Protein AF-A0A496UXY5-F1 (afdb_monomer_lite)

Secondary structure (DSSP, 8-state):
------------------------SSS--EEEEEEETTEEEEEESS-EEEEETTEEEEEHHHHHHHHHIIIIISS-----S-EEEEEEEEEEEEETTEEEEEEEEEEEETTEEEEEEEEEEEE-

Radius of gyration: 25.37 Å; chains: 1; bounding box: 60×60×67 Å

Foldseek 3Di:
DDDDDDDDDDDDDDDPPPDPPPPPPDDDQWPDWDDALQWTWTDGPQWIWIDHPNHTPDIPNVVVVVVCCVPPVPDPPPPPWDKDKDKDKDFDDDHNQKTWIKIWMWIDTVPDIDIDTDTDIDGD

pLDDT: mean 77.56, std 17.61, range [37.97, 96.94]

Sequence (124 aa):
MTYNIKAWISSLAGLCLLGLSHVAPGADKTIWQGESGGLKILWTSEDIIATKGGKVLFSAKALARKDFEVEFLNSESESDSECNYERTFTLLSVVGTIASIKDMSYQYCRGAIRPLVNIQFTTV

Structure (mmCIF, N/CA/C/O backbone):
data_AF-A0A496UXY5-F1
#
_entry.id   AF-A0A496UXY5-F1
#
loop_
_atom_site.group_PDB
_atom_site.id
_atom_site.type_symbol
_atom_site.label_atom_id
_atom_site.label_alt_id
_atom_site.label_comp_id
_atom_site.label_asym_id
_atom_site.label_entity_id
_atom_site.label_seq_id
_atom_site.pdbx_PDB_ins_code
_atom_site.Cartn_x
_atom_site.Cartn_y
_atom_site.Cartn_z
_atom_site.occupancy
_atom_site.B_iso_or_equiv
_atom_site.auth_seq_id
_atom_site.auth_comp_id
_atom_site.auth_asym_id
_atom_site.auth_atom_id
_atom_site.pdbx_PDB_model_num
ATOM 1 N N . MET A 1 1 ? -34.863 -46.033 43.659 1.00 42.59 1 MET A N 1
ATOM 2 C CA . MET A 1 1 ? -33.646 -46.003 42.827 1.00 42.59 1 MET A CA 1
ATOM 3 C C . MET A 1 1 ? -33.878 -46.920 41.636 1.00 42.59 1 MET A C 1
ATOM 5 O O . MET A 1 1 ? -33.706 -48.112 41.805 1.00 42.59 1 MET A O 1
ATOM 9 N N . THR A 1 2 ? -34.366 -46.370 40.516 1.00 37.97 2 THR A N 1
ATOM 10 C CA . THR A 1 2 ? -34.205 -46.837 39.117 1.00 37.97 2 THR A CA 1
ATOM 11 C C . TH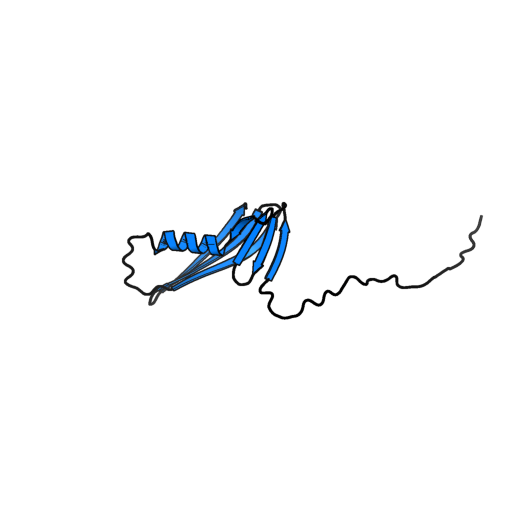R A 1 2 ? -35.024 -45.908 38.211 1.00 37.97 2 THR A C 1
ATOM 13 O O . THR A 1 2 ? -36.137 -45.510 38.545 1.00 37.97 2 THR A O 1
ATOM 16 N N . TYR A 1 3 ? -34.396 -45.457 37.128 1.00 41.56 3 TYR A N 1
ATOM 17 C CA . TYR A 1 3 ? -34.753 -44.275 36.344 1.00 41.56 3 TYR A CA 1
ATOM 18 C C . TYR A 1 3 ? -35.832 -44.559 35.285 1.00 41.56 3 TYR A C 1
ATOM 20 O O . TYR A 1 3 ? -35.695 -45.484 34.491 1.00 41.56 3 TYR A O 1
ATOM 28 N N . ASN A 1 4 ? -36.861 -43.707 35.224 1.00 39.09 4 ASN A N 1
ATOM 29 C CA . ASN A 1 4 ? -37.776 -43.606 34.083 1.00 39.09 4 ASN A CA 1
ATOM 30 C C . ASN A 1 4 ? -37.128 -42.721 33.007 1.00 39.09 4 ASN A C 1
ATOM 32 O O . ASN A 1 4 ? -37.050 -41.504 33.169 1.00 39.09 4 ASN A O 1
ATOM 36 N N . ILE A 1 5 ? -36.664 -43.320 31.909 1.00 52.12 5 ILE A N 1
ATOM 37 C CA . ILE A 1 5 ? -36.155 -42.587 30.743 1.00 52.12 5 ILE A CA 1
ATOM 38 C C . ILE A 1 5 ? -37.362 -42.198 29.884 1.00 52.12 5 ILE A C 1
ATOM 40 O O . ILE A 1 5 ? -37.813 -42.956 29.028 1.00 52.12 5 ILE A O 1
ATOM 44 N N . LYS A 1 6 ? -37.921 -41.011 30.138 1.00 42.66 6 LYS A N 1
ATOM 45 C CA . LYS A 1 6 ? -38.868 -40.372 29.218 1.00 42.66 6 LYS A CA 1
ATOM 46 C C . LYS A 1 6 ? -38.066 -39.640 28.147 1.00 42.66 6 LYS A C 1
ATOM 48 O O . LYS A 1 6 ? -37.496 -38.583 28.400 1.00 42.66 6 LYS A O 1
ATOM 53 N N . ALA A 1 7 ? -38.017 -40.231 26.958 1.00 54.38 7 ALA A N 1
ATOM 54 C CA . ALA A 1 7 ? -37.547 -39.569 25.754 1.00 54.38 7 ALA A CA 1
ATOM 55 C C . ALA A 1 7 ? -38.466 -38.378 25.442 1.00 54.38 7 ALA A C 1
ATOM 57 O O . ALA A 1 7 ? -39.667 -38.547 25.226 1.00 54.38 7 ALA A O 1
ATOM 58 N N . TRP A 1 8 ? -37.895 -37.178 25.422 1.00 51.88 8 TRP A N 1
ATOM 59 C CA . TRP A 1 8 ? -38.551 -35.984 24.902 1.00 51.88 8 TRP A CA 1
ATOM 60 C C . TRP A 1 8 ? -37.622 -35.364 23.864 1.00 51.88 8 TRP A C 1
ATOM 62 O O . TRP A 1 8 ? -36.749 -34.555 24.163 1.00 51.88 8 TRP A O 1
ATOM 72 N N . ILE A 1 9 ? -37.766 -35.850 22.632 1.00 58.41 9 ILE A N 1
ATOM 73 C CA . ILE A 1 9 ? -37.200 -35.227 21.442 1.00 58.41 9 ILE A CA 1
ATOM 74 C C . ILE A 1 9 ? -38.218 -34.174 21.019 1.00 58.41 9 ILE A C 1
ATOM 76 O O . ILE A 1 9 ? -39.235 -34.494 20.408 1.00 58.41 9 ILE A O 1
ATOM 80 N N . SER A 1 10 ? -37.944 -32.926 21.380 1.00 52.88 10 SER A N 1
ATOM 81 C CA . SER A 1 10 ? -38.685 -31.766 20.897 1.00 52.88 10 SER A CA 1
ATOM 82 C C . SER A 1 10 ? -37.772 -30.965 19.973 1.00 52.88 10 SER A C 1
ATOM 84 O O . S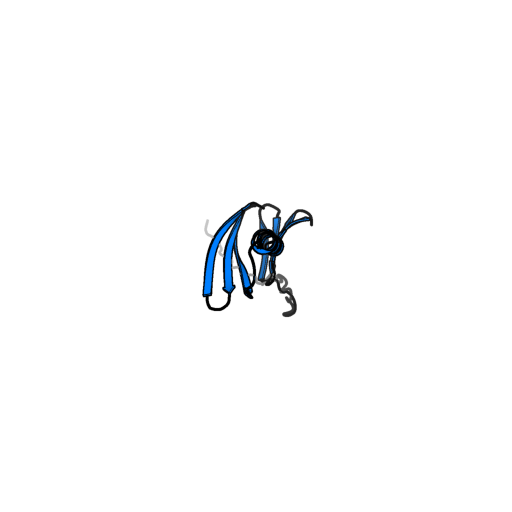ER A 1 10 ? -36.893 -30.239 20.428 1.00 52.88 10 SER A O 1
ATOM 86 N N . SER A 1 11 ? -37.962 -31.183 18.668 1.00 51.56 11 SER A N 1
ATOM 87 C CA . SER A 1 11 ? -38.092 -30.174 17.602 1.00 51.56 11 SER A CA 1
ATOM 88 C C . SER A 1 11 ? -37.989 -28.703 18.050 1.00 51.56 11 SER A C 1
ATOM 90 O O . SER A 1 11 ? -38.565 -28.337 19.063 1.00 51.56 11 SER A O 1
ATOM 92 N N . LEU A 1 12 ? -37.424 -27.742 17.317 1.00 51.44 12 LEU A N 1
ATOM 93 C CA . LEU A 1 12 ? -37.111 -27.632 15.892 1.00 51.44 12 LEU A CA 1
ATOM 94 C C . LEU A 1 12 ? -36.308 -26.318 15.723 1.00 51.44 12 LEU A C 1
ATOM 96 O O . LEU A 1 12 ? -36.648 -25.310 16.336 1.00 51.44 12 LEU A O 1
ATOM 100 N N . ALA A 1 13 ? -35.269 -26.353 14.887 1.00 52.16 13 ALA A N 1
ATOM 101 C CA . ALA A 1 13 ? -34.735 -25.258 14.064 1.00 52.16 13 ALA A CA 1
ATOM 102 C C . ALA A 1 13 ? -34.952 -23.800 14.540 1.00 52.16 13 ALA A C 1
ATOM 104 O O . ALA A 1 13 ? -35.800 -23.071 14.026 1.00 52.16 13 ALA A O 1
ATOM 105 N N . GLY A 1 14 ? -34.101 -23.334 15.454 1.00 52.16 14 GLY A N 1
ATOM 106 C CA . GLY A 1 14 ? -33.964 -21.918 15.792 1.00 52.16 14 GLY A CA 1
ATOM 107 C C . GLY A 1 14 ? -33.018 -21.188 14.838 1.00 52.16 14 GLY A C 1
ATOM 108 O O . GLY A 1 14 ? -31.855 -20.990 15.158 1.00 52.16 14 GLY A O 1
ATOM 109 N N . LEU A 1 15 ? -33.534 -20.818 13.666 1.00 56.56 15 LEU A N 1
ATOM 110 C CA . LEU A 1 15 ? -33.235 -19.561 12.972 1.00 56.56 15 LEU A CA 1
ATOM 111 C C . LEU A 1 15 ? -31.752 -19.113 12.906 1.00 56.56 15 LEU A C 1
ATOM 113 O O . LEU A 1 15 ? -31.400 -18.029 13.367 1.00 56.56 15 LEU A O 1
ATOM 117 N N . CYS A 1 16 ? -30.896 -19.868 12.210 1.00 51.91 16 CYS A N 1
ATOM 118 C CA . CYS A 1 16 ? -29.673 -19.307 11.617 1.00 51.91 16 CYS A CA 1
ATOM 119 C C . CYS A 1 16 ? -30.030 -18.411 10.412 1.00 51.91 16 CYS A C 1
ATOM 121 O O . CYS A 1 16 ? -29.611 -18.666 9.289 1.00 51.91 16 CYS A O 1
ATOM 123 N N . LEU A 1 17 ? -30.813 -17.351 10.634 1.00 50.41 17 LEU A N 1
ATOM 124 C CA . LEU A 1 17 ? -30.865 -16.194 9.738 1.00 50.41 17 LEU A CA 1
ATOM 125 C C . LEU A 1 17 ? -29.699 -15.265 10.097 1.00 50.41 17 LEU A C 1
ATOM 127 O O . LEU A 1 17 ? -29.882 -14.106 10.459 1.00 50.41 17 LEU A O 1
ATOM 131 N N . LEU A 1 18 ? -28.474 -15.790 10.025 1.00 56.59 18 LEU A N 1
ATOM 132 C CA . LEU A 1 18 ? -27.314 -14.927 9.860 1.00 56.59 18 LEU A CA 1
ATOM 133 C C . LEU A 1 18 ? -27.397 -14.435 8.425 1.00 56.59 18 LEU A C 1
ATOM 135 O O . LEU A 1 18 ? -27.292 -15.228 7.491 1.00 56.59 18 LEU A O 1
ATOM 139 N N . GLY A 1 19 ? -27.712 -13.149 8.287 1.00 50.75 19 GLY A N 1
ATOM 140 C CA . GLY A 1 19 ? -27.919 -12.483 7.016 1.00 50.75 19 GLY A CA 1
ATOM 141 C C . GLY A 1 19 ? -26.875 -12.915 6.000 1.00 50.75 19 GLY A C 1
ATOM 142 O O . GLY A 1 19 ? -25.705 -12.546 6.094 1.00 50.75 19 GLY A O 1
ATOM 143 N N . LEU A 1 20 ? -27.330 -13.662 4.995 1.00 54.84 20 LEU A N 1
ATOM 144 C CA . LEU A 1 20 ? -26.736 -13.617 3.673 1.00 54.84 20 LEU A CA 1
ATOM 145 C C . LEU A 1 20 ? -26.961 -12.192 3.176 1.00 54.84 20 LEU A C 1
ATOM 147 O O . LEU A 1 20 ? -27.897 -11.915 2.426 1.00 54.84 20 LEU A O 1
ATOM 151 N N . SER A 1 21 ? -26.133 -11.270 3.668 1.00 51.22 21 SER A N 1
ATOM 152 C CA . SER A 1 21 ? -25.889 -10.007 3.006 1.00 51.22 21 SER A CA 1
ATOM 153 C C . SER A 1 21 ? -25.526 -10.393 1.586 1.00 51.22 21 SER A C 1
ATOM 155 O O . SER A 1 21 ? -24.466 -10.968 1.345 1.00 51.22 21 SER A O 1
ATOM 157 N N . HIS A 1 22 ? -26.466 -10.175 0.668 1.00 47.59 22 HIS A N 1
ATOM 158 C CA . HIS A 1 22 ? -26.200 -10.204 -0.754 1.00 47.59 22 HIS A CA 1
ATOM 159 C C . HIS A 1 22 ? -25.080 -9.188 -0.973 1.00 47.59 22 HIS A C 1
ATOM 161 O O . HIS A 1 22 ? -25.326 -7.985 -1.054 1.00 47.59 22 HIS A O 1
ATOM 167 N N . VAL A 1 23 ? -23.834 -9.660 -1.003 1.00 54.38 23 VAL A N 1
ATOM 168 C CA . VAL A 1 23 ? -22.745 -8.909 -1.607 1.00 54.38 23 VAL A CA 1
ATOM 169 C C . VAL A 1 23 ? -23.121 -8.887 -3.075 1.00 54.38 23 VAL A C 1
ATOM 171 O O . VAL A 1 23 ? -22.986 -9.892 -3.772 1.00 54.38 23 VAL A O 1
ATOM 174 N N . ALA A 1 24 ? -23.732 -7.783 -3.505 1.00 53.56 24 ALA A N 1
ATOM 175 C CA . ALA A 1 24 ? -23.987 -7.538 -4.909 1.00 53.56 24 ALA A CA 1
ATOM 176 C C . ALA A 1 24 ? -22.653 -7.751 -5.647 1.00 53.56 24 ALA A C 1
ATOM 178 O O . ALA A 1 24 ? -21.673 -7.075 -5.321 1.00 53.56 24 ALA A O 1
ATOM 179 N N . PRO A 1 25 ? -22.562 -8.708 -6.584 1.00 49.41 25 PRO A N 1
ATOM 180 C CA . PRO A 1 25 ? -21.341 -8.909 -7.334 1.00 49.41 25 PRO A CA 1
ATOM 181 C C . PRO A 1 25 ? -21.243 -7.770 -8.345 1.00 49.41 25 PRO A C 1
ATOM 183 O O . PRO A 1 25 ? -21.852 -7.811 -9.411 1.00 49.41 25 PRO A O 1
ATOM 186 N N . GLY A 1 26 ? -20.526 -6.711 -7.979 1.00 55.88 26 GLY A N 1
ATOM 187 C CA . GLY A 1 26 ? -20.282 -5.588 -8.873 1.00 55.88 26 GLY A CA 1
ATOM 188 C C . GLY A 1 26 ? -19.773 -4.348 -8.151 1.00 55.88 26 GLY A C 1
ATOM 189 O O . GLY A 1 26 ? -20.517 -3.719 -7.410 1.00 55.88 26 GLY A O 1
ATOM 190 N N . ALA A 1 27 ? -18.527 -3.980 -8.459 1.00 57.16 27 ALA A N 1
ATOM 191 C CA . ALA A 1 27 ? -17.830 -2.727 -8.135 1.00 57.16 27 ALA A CA 1
ATOM 192 C C . ALA A 1 27 ? -17.048 -2.624 -6.816 1.00 57.16 27 ALA A C 1
ATOM 194 O O . ALA A 1 27 ? -16.388 -1.603 -6.618 1.00 57.16 27 ALA A O 1
ATOM 195 N N . ASP A 1 28 ? -17.009 -3.650 -5.965 1.00 63.69 28 ASP A N 1
ATOM 196 C CA . ASP A 1 28 ? -16.045 -3.642 -4.861 1.00 63.69 28 ASP A CA 1
ATOM 197 C C . ASP A 1 28 ? -14.686 -4.176 -5.349 1.00 63.69 28 ASP A C 1
ATOM 199 O O . ASP A 1 28 ? -14.507 -5.376 -5.541 1.00 63.69 28 ASP A O 1
ATOM 203 N N . LYS A 1 29 ? -13.724 -3.275 -5.605 1.00 84.88 29 LYS A N 1
ATOM 204 C CA . LYS A 1 29 ? -12.332 -3.636 -5.960 1.00 84.88 29 LYS A CA 1
ATOM 205 C C . LYS A 1 29 ? -11.538 -4.173 -4.757 1.00 84.88 29 LYS A C 1
ATOM 207 O O . LYS A 1 29 ? -10.318 -4.332 -4.845 1.00 84.88 29 LYS A O 1
ATOM 212 N N . THR A 1 30 ? -12.205 -4.401 -3.629 1.00 91.25 30 THR A N 1
ATOM 213 C CA . THR A 1 30 ? -11.625 -4.943 -2.405 1.00 91.25 30 THR A CA 1
ATOM 214 C C . THR A 1 30 ? -11.298 -6.422 -2.572 1.00 91.25 30 THR A C 1
ATOM 216 O O . THR A 1 30 ? -12.164 -7.257 -2.811 1.00 91.25 30 THR A O 1
ATOM 219 N N . ILE A 1 31 ? -10.017 -6.740 -2.418 1.00 91.25 31 ILE A N 1
ATOM 220 C CA . ILE A 1 31 ? -9.494 -8.105 -2.344 1.00 91.25 31 ILE A CA 1
ATOM 221 C C . ILE A 1 31 ? -9.673 -8.630 -0.919 1.00 91.25 31 ILE A C 1
ATOM 223 O O . ILE A 1 31 ? -10.085 -9.770 -0.714 1.00 91.25 31 ILE A O 1
ATOM 227 N N . TRP A 1 32 ? -9.366 -7.796 0.077 1.00 92.62 32 TRP A N 1
ATOM 228 C CA . TRP A 1 32 ? -9.492 -8.144 1.486 1.00 92.62 32 TRP A CA 1
ATOM 229 C C . TRP A 1 32 ? -9.655 -6.897 2.355 1.00 92.62 32 TRP A C 1
ATOM 231 O O . TRP A 1 32 ? -9.092 -5.843 2.067 1.00 92.62 32 TRP A O 1
ATOM 241 N N . GLN A 1 33 ? -10.381 -7.032 3.460 1.00 94.38 33 GLN A N 1
ATOM 242 C CA . GLN A 1 33 ? -10.468 -6.011 4.498 1.00 94.38 33 GLN A CA 1
ATOM 243 C C . GLN A 1 33 ? -10.456 -6.662 5.880 1.00 94.38 33 GLN A C 1
ATOM 245 O O . GLN A 1 33 ? -11.005 -7.750 6.065 1.00 94.38 33 GLN A O 1
ATOM 250 N N . GLY A 1 34 ? -9.867 -5.987 6.862 1.00 92.38 34 GLY A N 1
ATOM 251 C CA . GLY A 1 34 ? -9.824 -6.493 8.228 1.00 92.38 34 GLY A CA 1
ATOM 252 C C . GLY A 1 34 ? -9.349 -5.465 9.240 1.00 92.38 34 GLY A C 1
ATOM 253 O O . GLY A 1 34 ? -8.978 -4.344 8.899 1.00 92.38 34 GLY A O 1
ATOM 254 N N . GLU A 1 35 ? -9.366 -5.863 10.507 1.00 95.06 35 GLU A N 1
ATOM 255 C CA . GLU A 1 35 ? -8.885 -5.048 11.616 1.00 95.06 35 GLU A CA 1
ATOM 256 C C . GLU A 1 35 ? -7.861 -5.833 12.440 1.00 95.06 35 GLU A C 1
ATOM 258 O O . GLU A 1 35 ? -8.062 -7.011 12.733 1.00 95.06 35 GLU A O 1
ATOM 263 N N . SER A 1 36 ? -6.752 -5.191 12.807 1.00 94.06 36 SER A N 1
ATOM 264 C CA . SER A 1 36 ? -5.731 -5.771 13.685 1.00 94.06 36 SER A CA 1
ATOM 265 C C . SER A 1 36 ? -5.013 -4.661 14.445 1.00 94.06 36 SER A C 1
ATOM 267 O O . SER A 1 36 ? -4.732 -3.608 13.880 1.00 94.06 36 SER A O 1
ATOM 269 N N . GLY A 1 37 ? -4.780 -4.835 15.750 1.00 92.88 37 GLY A N 1
ATOM 270 C CA . GLY A 1 37 ? -4.099 -3.818 16.571 1.00 92.88 37 GLY A CA 1
ATOM 271 C C . GLY A 1 37 ? -4.785 -2.440 16.600 1.00 92.88 37 GLY A C 1
ATOM 272 O O . GLY A 1 37 ? -4.124 -1.427 16.828 1.00 92.88 37 GLY A O 1
ATOM 273 N N . GLY A 1 38 ? -6.097 -2.380 16.337 1.00 93.31 38 GLY A N 1
ATOM 274 C CA . GLY A 1 38 ? -6.855 -1.130 16.201 1.00 93.31 38 GLY A CA 1
ATOM 275 C C . GLY A 1 38 ? -6.616 -0.379 14.884 1.00 93.31 38 GLY A C 1
ATOM 276 O O . GLY A 1 38 ? -6.972 0.797 14.781 1.00 93.31 38 GLY A O 1
ATOM 277 N N . LEU A 1 39 ? -5.993 -1.028 13.896 1.00 94.44 39 LEU A N 1
ATOM 278 C CA . LEU A 1 39 ? -5.849 -0.547 12.526 1.00 94.44 39 LEU A CA 1
ATOM 279 C C . LEU A 1 39 ? -6.881 -1.223 11.636 1.00 94.44 39 LEU A C 1
ATOM 281 O O . LEU A 1 39 ? -6.974 -2.447 11.628 1.00 94.44 39 LEU A O 1
ATOM 285 N N . LYS A 1 40 ? -7.595 -0.437 10.833 1.00 95.94 40 LYS A N 1
ATOM 286 C CA . LYS A 1 40 ? -8.416 -0.954 9.736 1.00 95.94 40 LYS A CA 1
ATOM 287 C C . LYS A 1 40 ? -7.558 -1.030 8.485 1.00 95.94 40 LYS A C 1
ATOM 289 O O . LYS A 1 40 ? -7.051 0.002 8.044 1.00 95.94 40 LYS A O 1
ATOM 294 N N . ILE A 1 41 ? -7.413 -2.223 7.925 1.00 95.56 41 ILE A N 1
ATOM 295 C CA . ILE A 1 41 ? -6.659 -2.475 6.702 1.00 95.56 41 ILE A CA 1
ATOM 296 C C . ILE A 1 41 ? -7.635 -2.761 5.564 1.00 95.56 41 ILE A C 1
ATOM 298 O O . ILE A 1 41 ? -8.546 -3.576 5.707 1.00 95.56 41 ILE A O 1
ATOM 302 N N . LEU A 1 42 ? -7.416 -2.099 4.435 1.00 95.25 42 LEU A N 1
ATOM 303 C CA . LEU A 1 42 ? -8.135 -2.296 3.188 1.00 95.25 42 LEU A CA 1
ATOM 304 C C . LEU A 1 42 ? -7.125 -2.647 2.098 1.00 95.25 42 LEU A C 1
ATOM 306 O O . LEU A 1 42 ? -6.219 -1.867 1.813 1.00 95.25 42 LEU A O 1
ATOM 310 N N . TRP A 1 43 ? -7.291 -3.809 1.483 1.00 94.25 43 TRP A N 1
ATOM 311 C CA . TRP A 1 43 ? -6.517 -4.246 0.334 1.00 94.25 43 TRP A CA 1
ATOM 312 C C . TRP A 1 43 ? -7.423 -4.297 -0.889 1.00 94.25 43 TRP A C 1
ATOM 314 O O . TRP A 1 43 ? -8.396 -5.048 -0.935 1.00 94.25 43 TRP A O 1
ATOM 324 N N . THR A 1 44 ? -7.084 -3.498 -1.890 1.00 94.62 44 THR A N 1
ATOM 325 C CA . THR A 1 44 ? -7.745 -3.460 -3.194 1.00 94.62 44 THR A CA 1
ATOM 326 C C . THR A 1 44 ? -6.768 -3.852 -4.296 1.00 94.62 44 THR A C 1
ATOM 328 O O . THR A 1 44 ? -5.566 -3.975 -4.062 1.00 94.62 44 THR A O 1
ATOM 331 N N . SER A 1 45 ? -7.260 -3.978 -5.527 1.00 91.88 45 SER A N 1
ATOM 332 C CA . SER A 1 45 ? -6.388 -4.141 -6.697 1.00 91.88 45 SER A CA 1
ATOM 333 C C . SER A 1 45 ? -5.433 -2.962 -6.940 1.00 91.88 45 SER A C 1
ATOM 335 O O . SER A 1 45 ? -4.515 -3.094 -7.740 1.00 91.88 45 SER A O 1
ATOM 337 N N . GLU A 1 46 ? -5.656 -1.804 -6.310 1.00 93.31 46 GLU A N 1
ATOM 338 C CA . GLU A 1 46 ? -4.889 -0.577 -6.564 1.00 93.31 46 GLU A CA 1
ATOM 339 C C . GLU A 1 46 ? -4.015 -0.132 -5.386 1.00 93.31 46 GLU A C 1
ATOM 341 O O . GLU A 1 46 ? -3.086 0.652 -5.587 1.00 93.31 46 GLU A O 1
ATOM 346 N N . ASP A 1 47 ? -4.324 -0.568 -4.162 1.00 95.44 47 ASP A N 1
ATOM 347 C CA . ASP A 1 47 ? -3.611 -0.129 -2.962 1.00 95.44 47 ASP A CA 1
ATOM 348 C C . ASP A 1 47 ? -3.823 -1.068 -1.763 1.00 95.44 47 ASP A C 1
ATOM 350 O O . ASP A 1 47 ? -4.839 -1.764 -1.662 1.00 95.44 47 ASP A O 1
ATOM 354 N N . ILE A 1 48 ? -2.878 -1.021 -0.824 1.00 95.50 48 ILE A N 1
ATOM 355 C CA . ILE A 1 48 ? -2.992 -1.556 0.535 1.00 95.50 48 ILE A CA 1
ATOM 356 C C . ILE A 1 48 ? -2.938 -0.360 1.480 1.00 95.50 48 ILE A C 1
ATOM 358 O O . ILE A 1 48 ? -1.902 0.291 1.608 1.00 95.50 48 ILE A O 1
ATOM 362 N N . ILE A 1 49 ? -4.054 -0.080 2.144 1.00 96.12 49 ILE A N 1
ATOM 363 C CA . ILE A 1 49 ? -4.236 1.090 3.000 1.00 96.12 49 ILE A CA 1
ATOM 364 C C . ILE A 1 49 ? -4.456 0.622 4.432 1.00 96.12 49 ILE A C 1
ATOM 366 O O . ILE A 1 49 ? -5.263 -0.271 4.674 1.00 96.12 49 ILE A O 1
ATOM 370 N N . ALA A 1 50 ? -3.799 1.266 5.393 1.00 96.06 50 ALA A N 1
ATOM 371 C CA . ALA A 1 50 ? -4.109 1.102 6.808 1.00 96.06 50 ALA A CA 1
ATOM 372 C C . ALA A 1 50 ? -4.532 2.438 7.425 1.00 96.06 50 ALA A C 1
ATOM 374 O O . ALA A 1 50 ? -3.908 3.480 7.199 1.00 96.06 50 ALA A O 1
ATOM 375 N N . THR A 1 51 ? -5.603 2.405 8.215 1.00 96.94 51 THR A N 1
ATOM 376 C CA . THR A 1 51 ? -6.198 3.590 8.836 1.00 96.94 51 THR A CA 1
ATOM 377 C C . THR A 1 51 ? -6.451 3.395 10.327 1.00 96.94 51 THR A C 1
ATOM 379 O O . THR A 1 51 ? -6.705 2.285 10.794 1.00 96.94 51 THR A O 1
ATOM 382 N N . LYS A 1 52 ? -6.432 4.497 11.081 1.00 95.31 52 LYS A N 1
ATOM 383 C CA . LYS A 1 52 ? -6.810 4.541 12.499 1.00 95.31 52 LYS A CA 1
ATOM 384 C C . LYS A 1 52 ? -7.622 5.797 12.772 1.00 95.31 52 LYS A C 1
ATOM 386 O O . LYS A 1 52 ? -7.174 6.898 12.466 1.00 95.31 52 LYS A O 1
ATOM 391 N N . GLY A 1 53 ? -8.834 5.642 13.307 1.00 93.88 53 GLY A N 1
ATOM 392 C CA . GLY A 1 53 ? -9.732 6.779 13.553 1.00 93.88 53 GLY A CA 1
ATOM 393 C C . GLY A 1 53 ? -10.033 7.610 12.296 1.00 93.88 53 GLY A C 1
ATOM 394 O O . GLY A 1 53 ? -10.138 8.826 12.380 1.00 93.88 53 GLY A O 1
ATOM 395 N N . GLY A 1 54 ? -10.088 6.971 11.120 1.00 91.81 54 GLY A N 1
ATOM 396 C CA . GLY A 1 54 ? -10.303 7.642 9.829 1.00 91.81 54 GLY A CA 1
ATOM 397 C C . GLY A 1 54 ? -9.056 8.290 9.215 1.00 91.81 54 GLY A C 1
ATOM 398 O O . GLY A 1 54 ? -9.097 8.698 8.059 1.00 91.81 54 GLY A O 1
ATOM 399 N N . LYS A 1 55 ? -7.930 8.345 9.935 1.00 95.81 55 LYS A N 1
ATOM 400 C CA . LYS A 1 55 ? -6.654 8.832 9.400 1.00 95.81 55 LYS A CA 1
ATOM 401 C C . LYS A 1 55 ? -5.916 7.709 8.676 1.00 95.81 55 LYS A C 1
ATOM 403 O O . LYS A 1 55 ? -5.728 6.641 9.256 1.00 95.81 55 LYS A O 1
ATOM 408 N N . VAL A 1 56 ? -5.451 7.967 7.455 1.00 96.12 56 VAL A N 1
ATOM 409 C CA . VAL A 1 56 ? -4.533 7.073 6.729 1.00 96.12 56 VAL A CA 1
ATOM 410 C C . VAL A 1 56 ? -3.152 7.134 7.378 1.00 96.12 56 VAL A C 1
ATOM 412 O O . VAL A 1 56 ? -2.581 8.214 7.523 1.00 96.12 56 VAL A O 1
ATOM 415 N N . LEU A 1 57 ? -2.642 5.976 7.795 1.00 94.69 57 LEU A N 1
ATOM 416 C CA . LEU A 1 57 ? -1.305 5.823 8.375 1.00 94.69 57 LEU A CA 1
ATOM 417 C C . LEU A 1 57 ? -0.320 5.214 7.376 1.00 94.69 57 LEU A C 1
ATOM 419 O O . LEU A 1 57 ? 0.856 5.562 7.388 1.00 94.69 57 LEU A O 1
ATOM 423 N N . PHE A 1 58 ? -0.812 4.356 6.483 1.00 94.50 58 PHE A N 1
ATOM 424 C CA . PHE A 1 58 ? -0.014 3.704 5.452 1.00 94.50 58 PHE A CA 1
ATOM 425 C C . PHE A 1 58 ? -0.815 3.560 4.154 1.00 94.50 58 PHE A C 1
ATOM 427 O O . PHE A 1 58 ? -2.023 3.319 4.194 1.00 94.50 58 PHE A O 1
ATOM 434 N N . SER A 1 59 ? -0.122 3.694 3.021 1.00 95.38 59 SER A N 1
ATOM 435 C CA . SER A 1 59 ? -0.594 3.377 1.669 1.00 95.38 59 SER A CA 1
ATOM 436 C C . SER A 1 59 ? 0.596 2.846 0.869 1.00 95.38 59 SER A C 1
ATOM 438 O O . SER A 1 59 ? 1.604 3.546 0.723 1.00 95.38 59 SER A O 1
ATOM 440 N N . ALA A 1 60 ? 0.488 1.620 0.356 1.00 94.44 60 ALA A N 1
ATOM 441 C CA . ALA A 1 60 ? 1.529 1.013 -0.473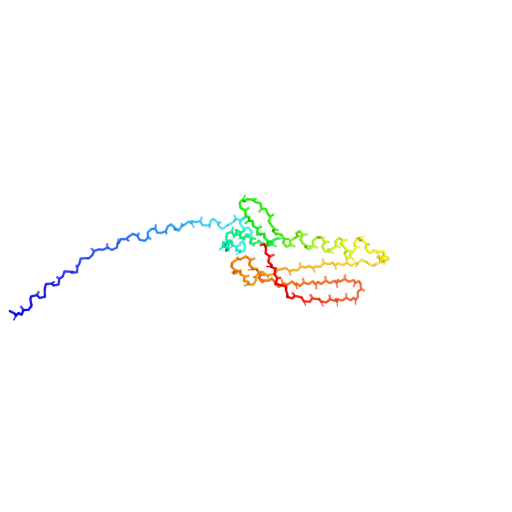 1.00 94.44 60 ALA A CA 1
ATOM 442 C C . ALA A 1 60 ? 1.734 1.804 -1.773 1.00 94.44 60 ALA A C 1
ATOM 444 O O . ALA A 1 60 ? 2.865 2.021 -2.199 1.00 94.44 60 ALA A O 1
ATOM 445 N N . LYS A 1 61 ? 0.652 2.324 -2.360 1.00 94.56 61 LYS A N 1
ATOM 446 C CA . LYS A 1 61 ? 0.705 3.199 -3.536 1.00 94.56 61 LYS A CA 1
ATOM 447 C C . LYS A 1 61 ? 1.449 4.502 -3.252 1.00 94.56 61 LYS A C 1
ATOM 449 O O . LYS A 1 61 ? 2.262 4.936 -4.067 1.00 94.56 61 LYS A O 1
ATOM 454 N N . ALA A 1 62 ? 1.184 5.134 -2.108 1.00 94.62 62 ALA A N 1
ATOM 455 C CA . ALA A 1 62 ? 1.875 6.360 -1.716 1.00 94.62 62 ALA A CA 1
ATOM 456 C C . ALA A 1 62 ? 3.366 6.112 -1.452 1.00 94.62 62 ALA A C 1
ATOM 458 O O . ALA A 1 62 ? 4.191 6.924 -1.870 1.00 94.62 62 ALA A O 1
ATOM 459 N N . LEU A 1 63 ? 3.704 4.986 -0.812 1.00 91.56 63 LEU A N 1
ATOM 460 C CA . LEU A 1 63 ? 5.087 4.552 -0.616 1.00 91.56 63 LEU A CA 1
ATOM 461 C C . LEU A 1 63 ? 5.795 4.346 -1.961 1.00 91.56 63 LEU A C 1
ATOM 463 O O . LEU A 1 63 ? 6.831 4.952 -2.203 1.00 91.56 63 LEU A O 1
ATOM 467 N N . ALA A 1 64 ? 5.191 3.572 -2.866 1.00 91.00 64 ALA A N 1
ATOM 468 C CA . ALA A 1 64 ? 5.755 3.285 -4.181 1.00 91.00 64 ALA A CA 1
ATOM 469 C C . ALA A 1 64 ? 6.024 4.549 -4.998 1.00 91.00 64 ALA A C 1
ATOM 471 O O . ALA A 1 64 ? 7.082 4.678 -5.607 1.00 91.00 64 ALA A O 1
ATOM 472 N N . ARG A 1 65 ? 5.076 5.496 -4.988 1.00 91.06 65 ARG A N 1
ATOM 473 C CA . ARG A 1 65 ? 5.241 6.778 -5.677 1.00 91.06 65 ARG A CA 1
ATOM 474 C C . ARG A 1 65 ? 6.388 7.589 -5.079 1.00 91.06 65 ARG A C 1
ATOM 476 O O . ARG A 1 65 ? 7.192 8.121 -5.831 1.00 91.06 65 ARG A O 1
ATOM 483 N N . LYS A 1 66 ? 6.479 7.657 -3.749 1.00 90.81 66 LYS A N 1
ATOM 484 C CA . LYS A 1 66 ? 7.562 8.372 -3.067 1.00 90.81 66 LYS A CA 1
ATOM 485 C C . LYS A 1 66 ? 8.932 7.783 -3.413 1.00 90.81 66 LYS A C 1
ATOM 487 O O . LYS A 1 66 ? 9.843 8.541 -3.724 1.00 90.81 66 LYS A O 1
ATOM 492 N N . ASP A 1 67 ? 9.069 6.460 -3.370 1.00 86.75 67 ASP A N 1
ATOM 493 C CA . ASP A 1 67 ? 10.326 5.788 -3.716 1.00 86.75 67 ASP A CA 1
ATOM 494 C C 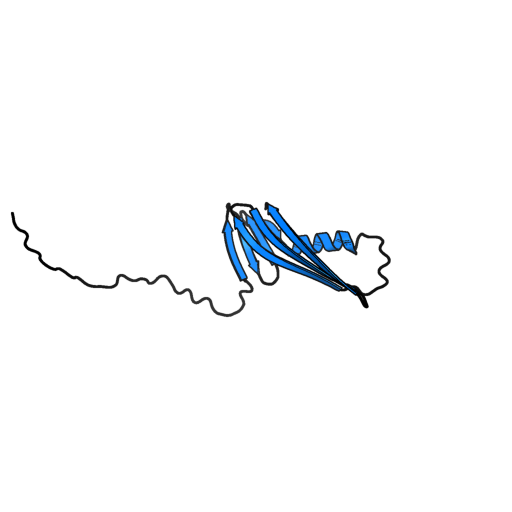. ASP A 1 67 ? 10.697 6.053 -5.182 1.00 86.75 67 ASP A C 1
ATOM 496 O O . ASP A 1 67 ? 11.831 6.417 -5.471 1.00 86.75 67 ASP A O 1
ATOM 500 N N . PHE A 1 68 ? 9.723 5.972 -6.096 1.00 84.81 68 PHE A N 1
ATOM 501 C CA . PHE A 1 68 ? 9.937 6.275 -7.511 1.00 84.81 68 PHE A CA 1
ATOM 502 C C . PHE A 1 68 ? 10.411 7.720 -7.738 1.00 84.81 68 PHE A C 1
ATOM 504 O O . PHE A 1 68 ? 11.358 7.953 -8.484 1.00 84.81 68 PHE A O 1
ATOM 511 N N . GLU A 1 69 ? 9.785 8.701 -7.082 1.00 86.69 69 GLU A N 1
ATOM 512 C CA . GLU A 1 69 ? 10.189 10.111 -7.178 1.00 86.69 69 GLU A CA 1
ATOM 513 C C . GLU A 1 69 ? 11.635 10.321 -6.691 1.00 86.69 69 GLU A C 1
ATOM 515 O O . GLU A 1 69 ? 12.396 11.073 -7.300 1.00 86.69 69 GLU A O 1
ATOM 520 N N . VAL A 1 70 ? 12.043 9.631 -5.622 1.00 84.38 70 VAL A N 1
ATOM 521 C CA . VAL A 1 70 ? 13.415 9.690 -5.097 1.00 84.38 70 VAL A CA 1
ATOM 522 C C . VAL A 1 70 ? 14.416 9.025 -6.042 1.00 84.38 70 VAL A C 1
ATOM 524 O O . VAL A 1 70 ? 15.476 9.595 -6.285 1.00 84.38 70 VAL A O 1
ATOM 527 N N . GLU A 1 71 ? 14.090 7.846 -6.568 1.00 77.31 71 GLU A N 1
ATOM 528 C CA . GLU A 1 71 ? 15.013 7.028 -7.363 1.00 77.31 71 GLU A CA 1
ATOM 529 C C . GLU A 1 71 ? 15.151 7.473 -8.820 1.00 77.31 71 GLU A C 1
ATOM 531 O O . GLU A 1 71 ? 16.212 7.258 -9.395 1.00 77.31 71 GLU A O 1
ATOM 536 N N . PHE A 1 72 ? 14.103 8.051 -9.418 1.00 74.38 72 PHE A N 1
ATOM 537 C CA . PHE A 1 72 ? 14.058 8.309 -10.863 1.00 74.38 72 PHE A CA 1
ATOM 538 C C . PHE A 1 72 ? 13.895 9.781 -11.240 1.00 74.38 72 PHE A C 1
ATOM 540 O O . PHE A 1 72 ? 14.343 10.171 -12.314 1.00 74.38 72 PHE A O 1
ATOM 547 N N . LEU A 1 73 ? 13.237 10.600 -10.411 1.00 73.38 73 LEU A N 1
ATOM 548 C CA . LEU A 1 73 ? 13.015 12.017 -10.741 1.00 73.38 73 LEU A CA 1
ATOM 549 C C . LEU A 1 73 ? 14.076 12.940 -10.137 1.00 73.38 73 LEU A C 1
ATOM 551 O O . LEU A 1 73 ? 14.362 13.988 -10.708 1.00 73.38 73 LEU A O 1
ATOM 555 N N . ASN A 1 74 ? 14.649 12.560 -8.993 1.00 70.44 74 ASN A N 1
ATOM 556 C CA . ASN A 1 74 ? 15.656 13.360 -8.290 1.00 70.44 74 ASN A CA 1
ATOM 557 C C . ASN A 1 74 ? 17.098 12.906 -8.555 1.00 70.44 74 ASN A C 1
ATOM 559 O O . ASN A 1 74 ? 18.036 13.594 -8.152 1.00 70.44 74 ASN A O 1
ATOM 563 N N . SER A 1 75 ? 17.298 11.760 -9.204 1.00 62.41 75 SER A N 1
ATOM 564 C CA . SER A 1 75 ? 18.615 11.357 -9.682 1.00 62.41 75 SER A CA 1
ATOM 565 C C . SER A 1 75 ? 18.942 12.127 -10.961 1.00 62.41 75 SER A C 1
ATOM 567 O O . SER A 1 75 ? 18.178 12.091 -11.922 1.00 62.41 75 SER A O 1
ATOM 569 N N . GLU A 1 76 ? 20.111 12.769 -11.024 1.00 59.31 76 GLU A N 1
ATOM 570 C CA . GLU A 1 76 ? 20.688 13.348 -12.256 1.00 59.31 76 GLU A CA 1
ATOM 571 C C . GLU A 1 76 ? 21.098 12.262 -13.279 1.00 59.31 76 GLU A C 1
ATOM 573 O O . GLU A 1 76 ? 22.105 12.362 -13.974 1.00 59.31 76 GLU A O 1
ATOM 578 N N . SER A 1 77 ? 20.359 11.158 -13.345 1.00 55.28 77 SER A N 1
ATOM 579 C CA . SER A 1 77 ? 20.587 10.095 -14.308 1.00 55.28 77 SER A CA 1
ATOM 580 C C . SER A 1 77 ? 20.063 10.544 -15.666 1.00 55.28 77 SER A C 1
ATOM 582 O O . SER A 1 77 ? 18.851 10.678 -15.846 1.00 55.28 77 SER A O 1
ATOM 584 N N . GLU A 1 78 ? 20.985 10.757 -16.606 1.00 54.75 78 GLU A N 1
ATOM 585 C CA . GLU A 1 78 ? 20.740 10.936 -18.040 1.00 54.75 78 GLU A CA 1
ATOM 586 C C . GLU A 1 78 ? 19.795 9.833 -18.554 1.00 54.75 78 GLU A C 1
ATOM 588 O O . GLU A 1 78 ? 20.207 8.718 -18.874 1.00 54.75 78 GLU A O 1
ATOM 593 N N . SER A 1 79 ? 18.492 10.106 -18.573 1.00 54.94 79 SER A N 1
ATOM 594 C CA . SER A 1 79 ? 17.461 9.133 -18.938 1.00 54.94 79 SER A CA 1
ATOM 595 C C . SER A 1 79 ? 17.129 9.239 -20.422 1.00 54.94 79 SER A C 1
ATOM 597 O O . SER A 1 79 ? 16.003 9.516 -20.814 1.00 54.94 79 SER A O 1
ATOM 599 N N . ASP A 1 80 ? 18.122 8.970 -21.270 1.00 54.50 80 ASP A N 1
ATOM 600 C CA . ASP A 1 80 ? 17.935 8.929 -22.730 1.00 54.50 80 ASP A CA 1
ATOM 601 C C . ASP A 1 80 ? 17.328 7.591 -23.213 1.00 54.50 80 ASP A C 1
ATOM 603 O O . ASP A 1 80 ? 17.235 7.299 -24.405 1.00 54.50 80 ASP A O 1
ATOM 607 N N . SER A 1 81 ? 16.889 6.737 -22.280 1.00 64.19 81 SER A N 1
ATOM 608 C CA . SER A 1 81 ? 16.234 5.466 -22.583 1.00 64.19 81 SER A CA 1
ATOM 609 C C . SER A 1 81 ? 14.855 5.384 -21.938 1.00 64.19 81 SER A C 1
ATOM 611 O O . SER A 1 81 ? 14.733 5.487 -20.719 1.00 64.19 81 SER A O 1
ATOM 613 N N . GLU A 1 82 ? 13.830 5.136 -22.758 1.00 75.25 82 GLU A N 1
ATOM 614 C CA . GLU A 1 82 ? 12.458 4.833 -22.336 1.00 75.25 82 GLU A CA 1
ATOM 615 C C . GLU A 1 82 ? 12.460 3.589 -21.428 1.00 75.25 82 GLU A C 1
ATOM 617 O O . GLU A 1 82 ? 12.522 2.449 -21.901 1.00 75.25 82 GLU A O 1
ATOM 622 N N . CYS A 1 83 ? 12.444 3.808 -20.113 1.00 78.50 83 CYS A N 1
ATOM 623 C CA . CYS A 1 83 ? 12.338 2.757 -19.109 1.00 78.50 83 CYS A CA 1
ATOM 624 C C . CYS A 1 83 ? 10.909 2.706 -18.563 1.00 78.50 83 CYS A C 1
ATOM 626 O O . CYS A 1 83 ? 10.360 3.719 -18.136 1.00 78.50 83 CYS A O 1
ATOM 628 N N . ASN A 1 84 ? 10.323 1.512 -18.532 1.00 83.62 84 ASN A N 1
ATOM 629 C CA . ASN A 1 84 ? 9.080 1.242 -17.820 1.00 83.62 84 ASN A CA 1
ATOM 630 C C . ASN A 1 84 ? 9.401 0.706 -16.426 1.00 83.62 84 ASN A C 1
ATOM 632 O O . ASN A 1 84 ? 10.326 -0.095 -16.263 1.00 83.62 84 ASN A O 1
ATOM 636 N N . TYR A 1 85 ? 8.608 1.122 -15.444 1.00 84.25 85 TYR A N 1
ATOM 637 C CA . TYR A 1 85 ? 8.711 0.674 -14.063 1.00 84.25 85 TYR A CA 1
ATOM 638 C C . TYR A 1 85 ? 7.383 0.069 -13.618 1.00 84.25 85 TYR A C 1
ATOM 640 O O . TYR A 1 85 ? 6.330 0.691 -13.751 1.00 84.25 85 TYR A O 1
ATOM 648 N N . GLU A 1 86 ? 7.444 -1.139 -13.077 1.00 88.56 86 GLU A N 1
ATOM 649 C CA . GLU A 1 86 ? 6.308 -1.848 -12.504 1.00 88.56 86 GLU A CA 1
ATOM 650 C C . GLU A 1 86 ? 6.657 -2.260 -11.076 1.00 88.56 86 GLU A C 1
ATOM 652 O O . GLU A 1 86 ? 7.757 -2.745 -10.819 1.00 88.56 86 GLU A O 1
ATOM 657 N N . ARG A 1 87 ? 5.727 -2.079 -10.135 1.00 90.31 87 ARG A N 1
ATOM 658 C CA . ARG A 1 87 ? 5.882 -2.532 -8.750 1.00 90.31 87 ARG A CA 1
ATOM 659 C C . ARG A 1 87 ? 4.585 -3.152 -8.258 1.00 90.31 87 ARG A C 1
ATOM 661 O O . ARG A 1 87 ? 3.507 -2.599 -8.466 1.00 90.31 87 ARG A O 1
ATOM 668 N N . THR A 1 88 ? 4.686 -4.296 -7.602 1.00 91.81 88 THR A N 1
ATOM 669 C CA . THR A 1 88 ? 3.566 -5.091 -7.109 1.00 91.81 88 THR A CA 1
ATOM 670 C C . THR A 1 88 ? 3.746 -5.357 -5.624 1.00 91.81 88 THR A C 1
ATOM 672 O O . THR A 1 88 ? 4.762 -5.906 -5.201 1.00 91.81 88 THR A O 1
ATOM 675 N N . PHE A 1 89 ? 2.714 -5.042 -4.843 1.00 93.00 89 PHE A N 1
ATOM 676 C CA . PHE A 1 89 ? 2.661 -5.346 -3.416 1.00 93.00 89 PHE A CA 1
ATOM 677 C C . PHE A 1 89 ? 1.650 -6.455 -3.147 1.00 93.00 89 PHE A C 1
ATOM 679 O O . PHE A 1 89 ? 0.540 -6.446 -3.678 1.00 93.00 89 PHE A O 1
ATOM 686 N N . THR A 1 90 ? 2.018 -7.412 -2.301 1.00 92.12 90 THR A N 1
ATOM 687 C CA . THR A 1 90 ? 1.122 -8.473 -1.824 1.00 92.12 90 THR A CA 1
ATOM 688 C C . THR A 1 90 ? 1.135 -8.500 -0.305 1.00 92.12 90 THR A C 1
ATOM 690 O O . THR A 1 90 ? 2.189 -8.694 0.304 1.00 92.12 90 THR A O 1
ATOM 693 N N . LEU A 1 91 ? -0.035 -8.332 0.312 1.00 92.06 91 LEU A N 1
ATOM 694 C CA . LEU A 1 91 ? -0.184 -8.472 1.756 1.00 92.06 91 LEU A CA 1
ATOM 695 C C . LEU A 1 91 ? -0.137 -9.959 2.132 1.00 92.06 91 LEU A C 1
ATOM 697 O O . LEU A 1 91 ? -0.968 -10.738 1.672 1.00 92.06 91 LEU A O 1
ATOM 701 N N . LEU A 1 92 ? 0.833 -10.353 2.959 1.00 93.12 92 LEU A N 1
ATOM 702 C CA . LEU A 1 92 ? 1.016 -11.749 3.372 1.00 93.12 92 LEU A CA 1
ATOM 703 C C . LEU A 1 92 ? 0.346 -12.044 4.717 1.00 93.12 92 LEU A C 1
ATOM 705 O O . LEU A 1 92 ? -0.279 -13.088 4.887 1.00 93.12 92 LEU A O 1
ATOM 709 N N . SER A 1 93 ? 0.485 -11.137 5.686 1.00 92.38 93 SER A N 1
ATOM 710 C CA . SER A 1 93 ? -0.090 -11.301 7.025 1.00 92.38 93 SER A CA 1
ATOM 711 C C . SER A 1 93 ? -0.196 -9.973 7.766 1.00 92.38 93 SER A C 1
ATOM 713 O O . SER A 1 93 ? 0.643 -9.093 7.568 1.00 92.38 93 SER A O 1
ATOM 715 N N . VAL A 1 94 ? -1.147 -9.874 8.700 1.00 92.12 94 VAL A N 1
ATOM 716 C CA . VAL A 1 94 ? -1.239 -8.767 9.664 1.00 92.12 94 VAL A CA 1
ATOM 717 C C . VAL A 1 94 ? -1.406 -9.318 11.076 1.00 92.12 94 VAL A C 1
ATOM 719 O O . VAL A 1 94 ? -2.328 -10.092 11.333 1.00 92.12 94 VAL A O 1
ATOM 722 N N . VAL A 1 95 ? -0.543 -8.897 12.002 1.00 93.19 95 VAL A N 1
ATOM 723 C CA . VAL A 1 95 ? -0.602 -9.278 13.419 1.00 93.19 95 VAL A CA 1
ATOM 724 C C . VAL A 1 95 ? -0.377 -8.039 14.283 1.00 93.19 95 VAL A C 1
ATOM 726 O O . VAL A 1 95 ? 0.717 -7.477 14.315 1.00 93.19 95 VAL A O 1
ATOM 729 N N . GLY A 1 96 ? -1.419 -7.597 14.990 1.00 92.38 96 GLY A N 1
ATOM 730 C CA . GLY A 1 96 ? -1.369 -6.347 15.742 1.00 92.38 96 GLY A CA 1
ATOM 731 C C . GLY A 1 96 ? -1.151 -5.162 14.800 1.00 92.38 96 GLY A C 1
ATOM 732 O O . GLY A 1 96 ? -1.921 -4.965 13.867 1.00 92.38 96 GLY A O 1
ATOM 733 N N . THR A 1 97 ? -0.097 -4.385 15.039 1.00 92.50 97 THR A N 1
ATOM 734 C CA . THR A 1 97 ? 0.285 -3.224 14.213 1.00 92.50 97 THR A CA 1
ATOM 735 C C . THR A 1 97 ? 1.382 -3.543 13.188 1.00 92.50 97 THR A C 1
ATOM 737 O O . THR A 1 97 ? 1.975 -2.633 12.614 1.00 92.50 97 THR A O 1
ATOM 740 N N . ILE A 1 98 ? 1.691 -4.827 12.974 1.00 91.56 98 ILE A N 1
ATOM 741 C CA . ILE A 1 98 ? 2.747 -5.280 12.061 1.00 91.56 98 ILE A CA 1
ATOM 742 C C . ILE A 1 98 ? 2.110 -5.956 10.846 1.00 91.56 98 ILE A C 1
ATOM 744 O O . ILE A 1 98 ? 1.298 -6.874 10.990 1.00 91.56 98 ILE A O 1
ATOM 748 N N . ALA A 1 99 ? 2.522 -5.532 9.652 1.00 90.81 99 ALA A N 1
ATOM 749 C CA . ALA A 1 99 ? 2.172 -6.157 8.385 1.00 90.81 99 ALA A CA 1
ATOM 750 C C . ALA A 1 99 ? 3.421 -6.743 7.706 1.00 90.81 99 ALA A C 1
ATOM 752 O O . ALA A 1 99 ? 4.485 -6.125 7.672 1.00 90.81 99 ALA A O 1
ATOM 753 N N . SER A 1 100 ? 3.277 -7.945 7.149 1.00 91.81 100 SER A N 1
ATOM 754 C CA . SER A 1 100 ? 4.271 -8.553 6.261 1.00 91.81 100 SER A CA 1
ATOM 755 C C . SER A 1 100 ? 3.821 -8.358 4.821 1.00 91.81 100 SER A C 1
ATOM 757 O O . SER A 1 100 ? 2.707 -8.761 4.465 1.00 91.81 100 SER A O 1
ATOM 759 N N . ILE A 1 101 ? 4.660 -7.717 4.008 1.00 92.19 101 ILE A N 1
ATOM 760 C CA . ILE A 1 101 ? 4.338 -7.348 2.631 1.00 92.19 101 ILE A CA 1
ATOM 761 C C . ILE A 1 101 ? 5.447 -7.861 1.714 1.00 92.19 101 ILE A C 1
ATOM 763 O O . ILE A 1 101 ? 6.634 -7.593 1.907 1.00 92.19 101 ILE A O 1
ATOM 767 N N . LYS A 1 102 ? 5.053 -8.604 0.681 1.00 92.88 102 LYS A N 1
ATOM 768 C CA . LYS A 1 102 ? 5.945 -8.922 -0.431 1.00 92.88 102 LYS A CA 1
ATOM 769 C C . LYS A 1 102 ? 5.929 -7.760 -1.414 1.00 92.88 102 LYS A C 1
ATOM 771 O O . LYS A 1 102 ? 4.850 -7.352 -1.840 1.00 92.88 102 LYS A O 1
ATOM 776 N N . ASP A 1 103 ? 7.107 -7.285 -1.789 1.00 92.06 103 ASP A N 1
ATOM 777 C CA . ASP A 1 103 ? 7.306 -6.187 -2.724 1.00 92.06 103 ASP A CA 1
ATOM 778 C C . ASP A 1 103 ? 8.159 -6.665 -3.903 1.00 92.06 103 ASP A C 1
ATOM 780 O O . ASP A 1 103 ? 9.273 -7.172 -3.752 1.00 92.06 103 ASP A O 1
ATOM 784 N N . MET A 1 104 ? 7.602 -6.576 -5.100 1.00 90.69 104 MET A N 1
ATOM 785 C CA . MET A 1 104 ? 8.274 -6.974 -6.328 1.00 90.69 104 MET A CA 1
ATOM 786 C C . MET A 1 104 ? 8.326 -5.781 -7.257 1.00 90.69 104 MET A C 1
ATOM 788 O O . MET A 1 104 ? 7.284 -5.201 -7.539 1.00 90.69 104 MET A O 1
ATOM 792 N N . SER A 1 105 ? 9.503 -5.449 -7.775 1.00 88.19 105 SER A N 1
ATOM 793 C CA . SER A 1 105 ? 9.651 -4.415 -8.790 1.00 88.19 105 SER A CA 1
ATOM 794 C C . SER A 1 105 ? 10.356 -4.946 -10.031 1.00 88.19 105 SER A C 1
ATOM 796 O O . SER A 1 105 ? 11.214 -5.832 -9.981 1.00 88.19 105 SER A O 1
ATOM 798 N N . TYR A 1 106 ? 9.963 -4.396 -11.170 1.00 85.25 106 TYR A N 1
ATOM 799 C CA . TYR A 1 106 ? 10.539 -4.677 -12.466 1.00 85.25 106 TYR A CA 1
ATOM 800 C C . TYR A 1 106 ? 10.841 -3.367 -13.169 1.00 85.25 106 TYR A C 1
ATOM 802 O O . TYR A 1 106 ? 9.995 -2.477 -13.263 1.00 85.25 106 TYR A O 1
ATOM 810 N N . GLN A 1 107 ? 12.052 -3.281 -13.703 1.00 83.00 107 GLN A N 1
ATOM 811 C CA . GLN A 1 107 ? 12.443 -2.211 -14.600 1.00 83.00 107 GLN A CA 1
ATOM 812 C C . GLN A 1 107 ? 12.741 -2.804 -15.975 1.00 83.00 107 GLN A C 1
ATOM 814 O O . GLN A 1 107 ? 13.527 -3.751 -16.105 1.00 83.00 107 GLN A O 1
ATOM 819 N N . TYR A 1 108 ? 12.108 -2.230 -16.994 1.00 83.25 108 TYR A N 1
ATOM 820 C CA . TYR A 1 108 ? 12.237 -2.637 -18.386 1.00 83.25 108 TYR A CA 1
ATOM 821 C C . TYR A 1 108 ? 12.724 -1.442 -19.206 1.00 83.25 108 TYR A C 1
ATOM 823 O O . TYR A 1 108 ? 11.942 -0.554 -19.536 1.00 83.25 108 TYR A O 1
ATOM 831 N N . CYS A 1 109 ? 14.009 -1.422 -19.544 1.00 81.12 109 CYS A N 1
ATOM 832 C CA . CYS A 1 109 ? 14.590 -0.458 -20.485 1.00 81.12 109 CYS A CA 1
ATOM 833 C C . CYS A 1 109 ? 14.905 -1.197 -21.794 1.00 81.12 109 CYS A C 1
ATOM 835 O O . CYS A 1 109 ? 15.058 -2.421 -21.761 1.00 81.12 109 CYS A O 1
ATOM 837 N N . ARG A 1 110 ? 14.996 -0.510 -22.948 1.00 77.75 110 ARG A N 1
ATOM 838 C CA . ARG A 1 110 ? 15.254 -1.157 -24.259 1.00 77.75 110 ARG A CA 1
ATOM 839 C C . ARG A 1 110 ? 16.332 -2.254 -24.158 1.00 77.75 110 ARG A C 1
ATOM 841 O O . ARG A 1 110 ? 17.512 -1.963 -24.005 1.00 77.75 110 ARG A O 1
ATOM 848 N N . GLY A 1 111 ? 15.904 -3.516 -24.255 1.00 67.12 111 GLY A N 1
ATOM 849 C CA . GLY A 1 111 ? 16.778 -4.693 -24.310 1.00 67.12 111 GLY A CA 1
ATOM 850 C C . GLY A 1 111 ? 17.176 -5.347 -22.979 1.00 67.12 111 GLY A C 1
ATOM 851 O O . GLY A 1 111 ? 17.856 -6.368 -23.026 1.00 67.12 111 GLY A O 1
ATOM 852 N N . ALA A 1 112 ? 16.759 -4.842 -21.812 1.00 66.50 112 ALA A N 1
ATOM 853 C CA . ALA A 1 112 ? 17.091 -5.467 -20.527 1.00 66.50 11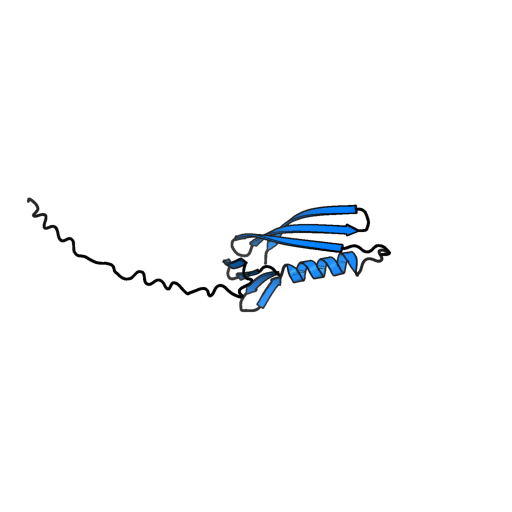2 ALA A CA 1
ATOM 854 C C . ALA A 1 112 ? 15.920 -5.453 -19.532 1.00 66.50 112 ALA A C 1
ATOM 856 O O . ALA A 1 112 ? 15.358 -4.403 -19.223 1.00 66.50 112 ALA A O 1
ATOM 857 N N . ILE A 1 113 ? 15.606 -6.636 -18.994 1.00 71.00 113 ILE A N 1
ATOM 858 C CA . ILE A 1 113 ? 14.677 -6.831 -17.875 1.00 71.00 113 ILE A CA 1
ATOM 859 C C . ILE A 1 113 ? 15.505 -7.048 -16.612 1.00 71.00 113 ILE A C 1
ATOM 861 O O . ILE A 1 113 ? 16.349 -7.946 -16.581 1.00 71.00 113 ILE A O 1
ATOM 865 N N . ARG A 1 114 ? 15.263 -6.257 -15.565 1.00 70.88 114 ARG A N 1
ATOM 866 C CA . ARG A 1 114 ? 15.894 -6.450 -14.252 1.00 70.88 114 ARG A CA 1
ATOM 867 C C . ARG A 1 114 ? 14.817 -6.667 -13.187 1.00 70.88 114 ARG A C 1
ATOM 869 O O . ARG A 1 114 ? 14.203 -5.690 -12.761 1.00 70.88 114 ARG A O 1
ATOM 876 N N . PRO A 1 115 ? 14.551 -7.923 -12.780 1.00 69.94 115 PRO A N 1
ATOM 877 C CA . PRO A 1 115 ? 13.651 -8.198 -11.669 1.00 69.94 115 PRO A CA 1
ATOM 878 C C . PRO A 1 115 ? 14.356 -7.938 -10.334 1.00 69.94 115 PRO A C 1
ATOM 880 O O . PRO A 1 115 ? 15.485 -8.386 -10.123 1.00 69.94 115 PRO A O 1
ATOM 883 N N . LEU A 1 116 ? 13.667 -7.272 -9.414 1.00 70.12 116 LEU A N 1
ATOM 884 C CA . LEU A 1 116 ? 14.077 -7.122 -8.023 1.00 70.12 116 LEU A CA 1
ATOM 885 C C . LEU A 1 116 ? 12.937 -7.628 -7.133 1.00 70.12 116 LEU A C 1
ATOM 887 O O . LEU A 1 116 ? 11.785 -7.224 -7.272 1.00 70.12 116 LEU A O 1
ATOM 891 N N . VAL A 1 117 ? 13.2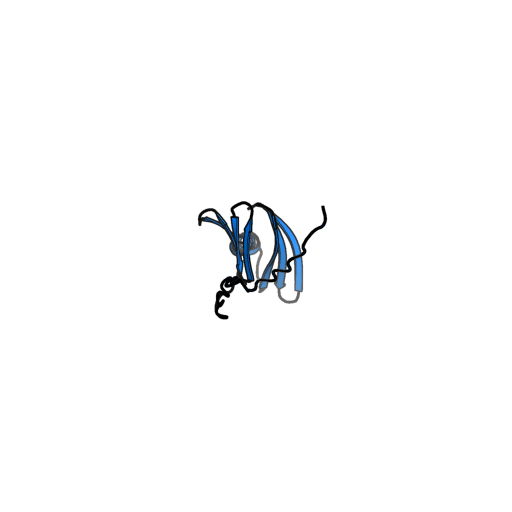48 -8.552 -6.224 1.00 70.88 117 VAL A N 1
ATOM 892 C CA . VAL A 1 117 ? 12.282 -9.067 -5.246 1.00 70.88 117 VAL A CA 1
ATOM 893 C C . VAL A 1 117 ? 12.784 -8.720 -3.858 1.00 70.88 117 VAL A C 1
ATOM 895 O O . VAL A 1 117 ? 13.890 -9.107 -3.486 1.00 70.88 117 VAL A O 1
ATOM 898 N N . ASN A 1 118 ? 11.957 -8.021 -3.089 1.00 72.69 118 ASN A N 1
ATOM 899 C CA . ASN A 1 118 ? 12.234 -7.668 -1.709 1.00 72.69 118 ASN A CA 1
ATOM 900 C C . ASN A 1 118 ? 11.060 -8.117 -0.819 1.00 72.69 118 ASN A C 1
ATOM 902 O O . ASN A 1 118 ? 9.891 -8.008 -1.183 1.00 72.69 118 ASN A O 1
ATOM 906 N N . ILE A 1 119 ? 11.354 -8.671 0.353 1.00 73.25 119 ILE A N 1
ATOM 907 C CA . ILE A 1 119 ? 10.328 -8.987 1.352 1.00 73.25 119 ILE A CA 1
ATOM 908 C C . ILE A 1 119 ? 10.546 -8.015 2.496 1.00 73.25 119 ILE A C 1
ATOM 910 O O . ILE A 1 119 ? 11.591 -8.049 3.144 1.00 73.25 119 ILE A O 1
ATOM 914 N N . GLN A 1 120 ? 9.562 -7.152 2.732 1.00 75.31 120 GLN A N 1
ATOM 915 C CA . GLN A 1 120 ? 9.655 -6.112 3.744 1.00 75.31 120 GLN A CA 1
ATOM 916 C C . GLN A 1 120 ? 8.630 -6.351 4.853 1.00 75.31 120 GLN A C 1
ATOM 918 O O . GLN A 1 120 ? 7.484 -6.743 4.622 1.00 75.31 120 GLN A O 1
ATOM 923 N N . PHE A 1 121 ? 9.060 -6.094 6.083 1.00 76.12 121 PHE A N 1
ATOM 924 C CA . PHE A 1 121 ? 8.188 -6.056 7.248 1.00 76.12 121 PHE A CA 1
ATOM 925 C C . PHE A 1 121 ? 7.966 -4.595 7.610 1.00 76.12 121 PHE A C 1
ATOM 927 O O . PHE A 1 121 ? 8.929 -3.850 7.795 1.00 76.12 121 PHE A O 1
ATOM 934 N N . THR A 1 122 ? 6.707 -4.183 7.710 1.00 77.62 122 THR A N 1
ATOM 935 C CA . THR A 1 122 ? 6.350 -2.795 7.998 1.00 77.62 122 THR A CA 1
ATOM 936 C C . THR A 1 122 ? 5.513 -2.738 9.264 1.00 77.62 122 THR A C 1
ATOM 938 O O . THR A 1 122 ? 4.477 -3.396 9.380 1.00 77.62 122 THR A O 1
ATOM 941 N N . THR A 1 123 ? 5.961 -1.922 10.214 1.00 77.25 123 THR A N 1
ATOM 942 C CA . THR A 1 123 ? 5.143 -1.496 11.351 1.00 77.25 123 THR A CA 1
ATOM 943 C C . THR A 1 123 ? 4.406 -0.227 10.948 1.00 77.25 123 THR A C 1
ATOM 945 O O . THR A 1 123 ? 5.031 0.696 10.422 1.00 77.25 123 THR A O 1
ATOM 948 N N . VAL A 1 124 ? 3.092 -0.204 11.169 1.00 71.62 124 VAL A N 1
ATOM 949 C CA . VAL A 1 124 ? 2.197 0.904 10.799 1.00 71.62 124 VAL A CA 1
ATOM 950 C C . VAL A 1 124 ? 1.824 1.744 12.014 1.00 71.62 124 VAL A C 1
ATOM 952 O O . VAL A 1 124 ? 1.519 1.147 13.073 1.00 71.62 124 VAL A O 1
#